Protein AF-A0A350I926-F1 (afdb_monomer_lite)

pLDDT: mean 88.63, std 13.03, range [50.94, 98.0]

Sequence (118 aa):
MNILELEKFKIEDAINFHDEYNPWLFDGDHLKPVIKRQLETIADDFIEFMGIPELAIEDIIITGSNVAYTYTSHSDIDLHLLVDFAKLPESDVYKELFNAKKSLYNDTYEITIRDIPV

Foldseek 3Di:
DDVVVVVVDDVCQVFAAAPAAQPVQDDGPHGDPVNVVLLVVVVVVLVVLLVDPDFQWDDKDWDPDRHVRGDHPQDATRIDTDTDLVPDDPSVVVVVSVVVSVVVCVVPDQDDDVNGGD

Secondary structure (DSSP, 8-state):
--HHHHTT--HHHH----SSS-TTTEETTEE-HHHHHHHHHHHHHHHHHHT-TT--EEEEEEESTTTTT---TT---EEEEEE-GGGSSSHHHHHHHHHHHHHHHHHH---EETTEE-

Structure (mmCIF, N/CA/C/O backbone):
data_AF-A0A350I926-F1
#
_entry.id   AF-A0A350I926-F1
#
loop_
_atom_site.group_PDB
_atom_site.id
_atom_site.type_symbol
_atom_site.label_atom_id
_atom_site.label_alt_id
_atom_site.label_comp_id
_atom_site.label_asym_id
_atom_site.label_entity_id
_atom_site.label_seq_id
_atom_site.pdbx_PDB_ins_code
_atom_site.Cartn_x
_atom_site.Cartn_y
_atom_site.Cartn_z
_atom_site.occupancy
_atom_site.B_iso_or_equiv
_atom_site.auth_seq_id
_atom_site.auth_comp_id
_atom_site.auth_asym_id
_atom_site.auth_atom_id
_atom_site.pdbx_PDB_model_num
ATOM 1 N N . MET A 1 1 ? 28.347 10.447 9.529 1.00 50.94 1 MET A N 1
ATOM 2 C CA . MET A 1 1 ? 27.996 10.497 8.099 1.00 50.94 1 MET A CA 1
ATOM 3 C C . MET A 1 1 ? 29.251 10.871 7.334 1.00 50.94 1 MET A C 1
ATOM 5 O O . MET A 1 1 ? 29.789 11.948 7.568 1.00 50.94 1 MET A O 1
ATOM 9 N N . ASN A 1 2 ? 29.805 9.931 6.569 1.00 52.91 2 ASN A N 1
ATOM 10 C CA . ASN A 1 2 ? 31.074 10.113 5.870 1.00 52.91 2 ASN A CA 1
ATOM 11 C C . ASN A 1 2 ? 30.783 10.706 4.484 1.00 52.91 2 ASN A C 1
ATOM 13 O O . ASN A 1 2 ? 29.966 10.164 3.751 1.00 52.91 2 ASN A O 1
ATOM 17 N N . ILE A 1 3 ? 31.421 11.820 4.123 1.00 55.22 3 ILE A N 1
ATOM 18 C CA . ILE A 1 3 ? 31.147 12.554 2.870 1.00 55.22 3 ILE A CA 1
ATOM 19 C C . ILE A 1 3 ? 31.422 11.676 1.631 1.00 55.22 3 ILE A C 1
ATOM 21 O O . ILE A 1 3 ? 30.796 11.854 0.593 1.00 55.22 3 ILE A O 1
ATOM 25 N N . LEU A 1 4 ? 32.274 10.657 1.775 1.00 55.56 4 LEU A N 1
ATOM 26 C CA . LEU A 1 4 ? 32.587 9.669 0.738 1.00 55.56 4 LEU A CA 1
ATOM 27 C C . LEU A 1 4 ? 31.423 8.710 0.407 1.00 55.56 4 LEU A C 1
ATOM 29 O O . LEU A 1 4 ? 31.448 8.071 -0.641 1.00 55.56 4 LEU A O 1
ATOM 33 N N . GLU A 1 5 ? 30.406 8.584 1.269 1.00 54.56 5 GLU A N 1
ATOM 34 C CA . GLU A 1 5 ? 29.196 7.797 0.961 1.00 54.56 5 GLU A CA 1
ATOM 35 C C . GLU A 1 5 ? 28.247 8.543 0.014 1.00 54.56 5 GLU A C 1
ATOM 37 O O . GLU A 1 5 ? 27.564 7.910 -0.787 1.00 54.56 5 GLU A O 1
ATOM 42 N N . LEU A 1 6 ? 28.245 9.880 0.052 1.00 52.72 6 LEU A N 1
ATOM 43 C CA . LEU A 1 6 ? 27.402 10.712 -0.815 1.00 52.72 6 LEU A CA 1
ATOM 44 C C . LEU A 1 6 ? 27.873 10.685 -2.276 1.00 52.72 6 LEU A C 1
ATOM 46 O O . LEU A 1 6 ? 27.048 10.779 -3.175 1.00 52.72 6 LEU A O 1
ATOM 50 N N . GLU A 1 7 ? 29.171 10.486 -2.528 1.00 53.50 7 GLU A N 1
ATOM 51 C CA . GLU A 1 7 ? 29.715 10.339 -3.890 1.00 53.50 7 GLU A CA 1
ATOM 52 C C . GLU A 1 7 ? 29.353 8.995 -4.548 1.00 53.50 7 GLU A C 1
ATOM 54 O O . GLU A 1 7 ? 29.453 8.858 -5.768 1.00 53.50 7 GLU A O 1
ATOM 59 N N . LYS A 1 8 ? 28.917 8.000 -3.761 1.00 56.12 8 LYS A N 1
ATOM 60 C CA . LYS A 1 8 ? 28.412 6.718 -4.276 1.00 56.12 8 LYS A CA 1
ATOM 61 C C . LYS A 1 8 ? 26.942 6.761 -4.684 1.00 56.12 8 LYS A C 1
ATOM 63 O O . LYS A 1 8 ? 26.533 5.895 -5.448 1.00 56.12 8 LYS A O 1
ATOM 68 N N . PHE A 1 9 ? 26.173 7.733 -4.196 1.00 54.97 9 PHE A N 1
ATOM 69 C CA . PHE A 1 9 ? 24.806 7.962 -4.650 1.00 54.97 9 PHE A CA 1
ATOM 70 C C . PHE A 1 9 ? 24.859 8.775 -5.934 1.00 54.97 9 PHE A C 1
ATOM 72 O O . PHE A 1 9 ? 24.977 10.002 -5.917 1.00 54.97 9 PHE A O 1
ATOM 79 N N . LYS A 1 10 ? 24.794 8.095 -7.074 1.00 62.25 10 LYS A N 1
ATOM 80 C CA . LYS A 1 10 ? 24.622 8.815 -8.323 1.00 62.25 10 LYS A CA 1
ATOM 81 C C . LYS A 1 10 ? 23.168 9.271 -8.425 1.00 62.25 10 LYS A C 1
ATOM 83 O O . LYS A 1 10 ? 22.255 8.555 -8.034 1.00 62.25 10 LYS A O 1
ATOM 88 N N . ILE A 1 11 ? 22.935 10.462 -8.975 1.00 62.34 11 ILE A N 1
ATOM 89 C CA . ILE A 1 11 ? 21.575 11.005 -9.164 1.00 62.3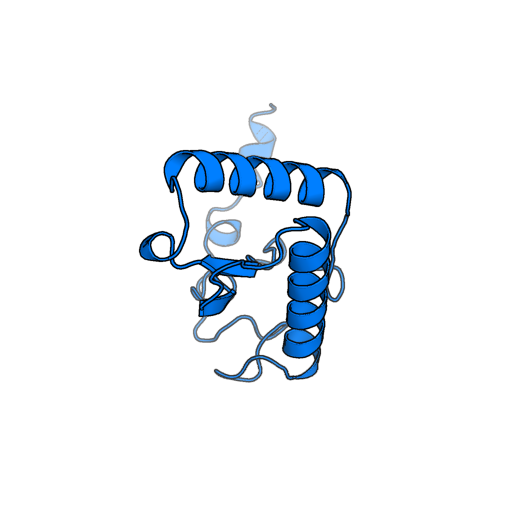4 11 ILE A CA 1
ATOM 90 C C . ILE A 1 11 ? 20.705 10.051 -10.006 1.00 62.34 11 ILE A C 1
ATOM 92 O O . ILE A 1 11 ? 19.506 9.948 -9.768 1.00 62.34 11 ILE A O 1
ATOM 96 N N . GLU A 1 12 ? 21.320 9.310 -10.930 1.00 60.00 12 GLU A N 1
ATOM 97 C CA . GLU A 1 12 ? 20.686 8.241 -11.720 1.00 60.00 12 GLU A CA 1
ATOM 98 C C . GLU A 1 12 ? 20.151 7.073 -10.868 1.00 60.00 12 GLU A C 1
ATOM 100 O O . GLU A 1 12 ? 19.143 6.478 -11.229 1.00 60.00 12 GLU A O 1
ATOM 105 N N . ASP A 1 13 ? 20.730 6.795 -9.694 1.00 62.22 13 ASP A N 1
ATOM 106 C CA . ASP A 1 13 ? 20.185 5.804 -8.753 1.00 62.22 13 ASP A CA 1
ATOM 107 C C . ASP A 1 13 ? 18.971 6.355 -7.979 1.00 62.22 13 ASP A C 1
ATOM 109 O O . ASP A 1 13 ? 18.115 5.593 -7.532 1.00 62.22 13 ASP A O 1
ATOM 113 N N . ALA A 1 14 ? 18.881 7.682 -7.831 1.00 61.47 14 ALA A N 1
ATOM 114 C CA . ALA A 1 14 ? 17.813 8.362 -7.096 1.00 61.47 14 ALA A CA 1
ATOM 115 C C . ALA A 1 14 ? 16.594 8.708 -7.966 1.00 61.47 14 ALA A C 1
ATOM 117 O O . ALA A 1 14 ? 15.499 8.900 -7.439 1.00 61.47 14 ALA A O 1
ATOM 118 N N . ILE A 1 15 ? 16.773 8.824 -9.284 1.00 68.19 15 ILE A N 1
ATOM 119 C CA . ILE A 1 15 ? 15.721 9.212 -10.224 1.00 68.19 15 ILE A CA 1
ATOM 120 C C . ILE A 1 15 ? 15.810 8.303 -11.453 1.00 68.19 15 ILE A C 1
ATOM 122 O O . ILE A 1 15 ? 16.539 8.589 -12.402 1.00 68.19 15 ILE A O 1
ATOM 126 N N . ASN A 1 16 ? 15.044 7.211 -11.429 1.00 75.06 16 ASN A N 1
ATOM 127 C CA . ASN A 1 16 ? 14.858 6.315 -12.569 1.00 75.06 16 ASN A CA 1
ATOM 128 C C . ASN A 1 16 ? 13.476 6.556 -13.162 1.00 75.06 16 ASN A C 1
ATOM 130 O O . ASN A 1 16 ? 12.495 6.394 -12.451 1.00 75.06 16 ASN A O 1
ATOM 134 N N . PHE A 1 17 ? 13.397 6.945 -14.433 1.00 87.25 17 PHE A N 1
ATOM 135 C CA . PHE A 1 17 ? 12.124 7.086 -15.138 1.00 87.25 17 PHE A CA 1
ATOM 136 C C . PHE A 1 17 ? 11.882 5.874 -16.030 1.00 87.25 17 PHE A C 1
ATOM 138 O O . PHE A 1 17 ? 12.784 5.453 -16.755 1.00 87.25 17 PHE A O 1
ATOM 145 N N . HIS A 1 18 ? 10.661 5.353 -15.989 1.00 91.69 18 HIS A N 1
ATOM 146 C CA . HIS A 1 18 ? 10.218 4.211 -16.786 1.00 91.69 18 HIS A CA 1
ATOM 147 C C . HIS A 1 18 ? 9.056 4.612 -17.699 1.00 91.69 18 HIS A C 1
ATOM 149 O O . HIS A 1 18 ? 8.361 5.588 -17.434 1.00 91.69 18 HIS A O 1
ATOM 155 N N . ASP A 1 19 ? 8.825 3.847 -18.762 1.00 93.31 19 ASP A N 1
ATOM 156 C CA . ASP A 1 19 ? 7.676 4.053 -19.661 1.00 93.31 19 ASP A CA 1
ATOM 157 C C . ASP A 1 19 ? 6.466 3.174 -19.278 1.00 93.31 19 ASP A C 1
ATOM 159 O O . ASP A 1 19 ? 5.392 3.283 -19.869 1.00 93.31 19 ASP A O 1
ATOM 163 N N . GLU A 1 20 ? 6.631 2.302 -18.280 1.00 94.50 20 GLU A N 1
ATOM 164 C CA . GLU A 1 20 ? 5.623 1.367 -17.772 1.00 94.50 20 GLU A CA 1
ATOM 165 C C . GLU A 1 20 ? 5.555 1.390 -16.235 1.00 94.50 20 GLU A C 1
ATOM 167 O O . GLU A 1 20 ? 6.467 1.881 -15.564 1.00 94.50 20 GLU A O 1
ATOM 172 N N . TYR A 1 21 ? 4.464 0.873 -15.661 1.00 95.69 21 TYR A N 1
ATOM 173 C CA . TYR A 1 21 ? 4.392 0.602 -14.222 1.00 95.69 21 TYR A CA 1
ATOM 174 C C . TYR A 1 21 ? 5.369 -0.496 -13.819 1.00 95.69 21 TYR A C 1
ATOM 176 O O . TYR A 1 21 ? 5.812 -1.265 -14.667 1.00 95.69 21 TYR A O 1
ATOM 184 N N . ASN A 1 22 ? 5.663 -0.619 -12.517 1.00 95.19 22 ASN A N 1
ATOM 185 C CA . ASN A 1 22 ? 6.630 -1.614 -12.059 1.00 95.19 22 ASN A CA 1
ATOM 186 C C . ASN A 1 22 ? 6.227 -3.033 -12.514 1.00 95.19 22 ASN A C 1
ATOM 188 O O . ASN A 1 22 ? 5.261 -3.590 -11.972 1.00 95.19 22 ASN A O 1
ATOM 192 N N . PRO A 1 23 ? 6.985 -3.671 -13.432 1.00 95.56 23 PRO A N 1
ATOM 193 C CA . PRO A 1 23 ? 6.627 -4.963 -13.999 1.00 95.56 23 PRO A CA 1
ATOM 194 C C . PRO A 1 23 ? 6.756 -6.095 -12.981 1.00 95.56 23 PRO A C 1
ATOM 196 O O . PRO A 1 23 ? 6.389 -7.231 -13.272 1.00 95.56 23 PRO A O 1
ATOM 199 N N . TRP A 1 24 ? 7.269 -5.854 -11.771 1.00 94.44 24 TRP A N 1
ATOM 200 C CA . TRP A 1 24 ? 7.173 -6.816 -10.674 1.00 94.44 24 TRP A CA 1
ATOM 201 C C . TRP A 1 24 ? 5.737 -6.942 -10.166 1.00 94.44 24 TRP A C 1
ATOM 203 O O . TRP A 1 24 ? 5.278 -8.072 -9.945 1.00 94.44 24 TRP A O 1
ATOM 213 N N . LEU A 1 25 ? 5.014 -5.822 -10.092 1.00 96.56 25 LEU A N 1
ATOM 214 C CA . LEU A 1 25 ? 3.648 -5.736 -9.579 1.00 96.56 25 LEU A CA 1
ATOM 215 C C . LEU A 1 25 ? 2.593 -5.804 -10.693 1.00 96.56 25 LEU A C 1
ATOM 217 O O . LEU A 1 25 ? 1.561 -6.453 -10.515 1.00 96.56 25 LEU A O 1
ATOM 221 N N . PHE A 1 26 ? 2.871 -5.199 -11.848 1.00 97.06 26 PHE A N 1
ATOM 222 C CA . PHE A 1 26 ? 1.930 -5.020 -12.955 1.00 97.06 26 PHE A CA 1
ATOM 223 C C . PHE A 1 26 ? 2.282 -5.887 -14.174 1.00 97.06 26 PHE A C 1
ATOM 225 O O . PHE A 1 26 ? 3.431 -6.284 -14.368 1.00 97.06 26 PHE A O 1
ATOM 232 N N . ASP A 1 27 ? 1.266 -6.226 -14.962 1.00 96.94 27 ASP A N 1
ATOM 233 C CA . ASP A 1 27 ? 1.355 -6.769 -16.318 1.00 96.94 27 ASP A CA 1
ATOM 234 C C . ASP A 1 27 ? 0.731 -5.730 -17.261 1.00 96.94 27 ASP A C 1
ATOM 236 O O . ASP A 1 27 ? -0.492 -5.581 -17.311 1.00 96.94 27 ASP A O 1
ATOM 240 N N . GLY A 1 28 ? 1.579 -4.921 -17.905 1.00 95.00 28 GLY A N 1
ATOM 241 C CA . GLY A 1 28 ? 1.152 -3.689 -18.569 1.00 95.00 28 GLY A CA 1
ATOM 242 C C . GLY A 1 28 ? 0.576 -2.679 -17.571 1.00 95.00 28 GLY A C 1
ATOM 243 O O . GLY A 1 28 ? 1.231 -2.301 -16.601 1.00 95.00 28 GLY A O 1
ATOM 244 N N . ASP A 1 29 ? -0.666 -2.257 -17.794 1.00 93.19 29 ASP A N 1
ATOM 245 C CA . ASP A 1 29 ? -1.423 -1.339 -16.937 1.00 93.19 29 ASP A CA 1
ATOM 246 C C . ASP A 1 29 ? -2.296 -2.059 -15.890 1.00 93.19 29 ASP A C 1
ATOM 248 O O . ASP A 1 29 ? -3.023 -1.422 -15.123 1.00 93.19 29 ASP A O 1
ATOM 252 N N . HIS A 1 30 ? -2.218 -3.390 -15.814 1.00 96.19 30 HIS A N 1
ATOM 253 C CA . HIS A 1 30 ? -3.037 -4.195 -14.916 1.00 96.19 30 HIS A CA 1
ATOM 254 C C . HIS A 1 30 ? -2.229 -4.780 -13.760 1.00 96.19 30 HIS A C 1
ATOM 256 O O . HIS A 1 30 ? -1.217 -5.452 -13.948 1.00 96.19 30 HIS A O 1
ATOM 262 N N . LEU A 1 31 ? -2.706 -4.579 -12.528 1.00 96.94 31 LEU A N 1
ATOM 263 C CA . LEU A 1 31 ? -2.103 -5.201 -11.352 1.00 96.94 31 LEU A CA 1
ATOM 264 C C . LEU A 1 31 ? -2.222 -6.725 -11.456 1.00 96.94 31 LEU A C 1
ATOM 266 O O . LEU A 1 31 ? -3.313 -7.262 -11.680 1.00 96.94 31 LEU A O 1
ATOM 270 N N . LYS A 1 32 ? -1.112 -7.442 -11.257 1.00 98.00 32 LYS A N 1
ATOM 271 C CA . LYS A 1 32 ? -1.119 -8.905 -11.337 1.00 98.00 32 LYS A CA 1
ATOM 272 C C . LYS A 1 32 ? -2.110 -9.477 -10.320 1.00 98.00 32 LYS A C 1
ATOM 274 O O . LYS A 1 32 ? -2.010 -9.142 -9.138 1.00 98.00 32 LYS A O 1
ATOM 279 N N . PRO A 1 33 ? -2.990 -10.423 -10.706 1.00 97.81 33 PRO A N 1
ATOM 280 C CA . PRO A 1 33 ? -4.015 -10.956 -9.804 1.00 97.81 33 PRO A CA 1
ATOM 281 C C . PRO A 1 33 ? -3.473 -11.548 -8.497 1.00 97.81 33 PRO A C 1
ATOM 283 O O . PRO A 1 33 ? -4.127 -11.472 -7.461 1.00 97.81 33 PRO A O 1
ATOM 286 N N . VAL A 1 34 ? -2.272 -12.136 -8.533 1.00 97.12 34 VAL A N 1
ATOM 287 C CA . VAL A 1 34 ? -1.609 -12.670 -7.333 1.00 97.12 34 VAL A CA 1
ATOM 288 C C . VAL A 1 34 ? -1.180 -11.563 -6.371 1.00 97.12 34 VAL A C 1
ATOM 290 O O . VAL A 1 34 ? -1.392 -11.705 -5.175 1.00 97.12 34 VAL A O 1
ATOM 293 N N . ILE A 1 35 ? -0.651 -10.453 -6.892 1.00 97.56 35 ILE A N 1
ATOM 294 C CA . ILE A 1 35 ? -0.240 -9.295 -6.093 1.00 97.56 35 ILE A CA 1
ATOM 295 C C . ILE A 1 35 ? -1.478 -8.622 -5.509 1.00 97.56 35 ILE A C 1
ATOM 297 O O . ILE A 1 35 ? -1.526 -8.380 -4.310 1.00 97.56 35 ILE A O 1
ATOM 301 N N . LYS A 1 36 ? -2.517 -8.425 -6.334 1.00 97.00 36 LYS A N 1
ATOM 302 C CA . LYS A 1 36 ? -3.807 -7.883 -5.895 1.00 97.00 36 LYS A CA 1
ATOM 303 C C . LYS A 1 36 ? -4.360 -8.643 -4.688 1.00 97.00 36 LYS A C 1
ATOM 305 O O . LYS A 1 36 ? -4.648 -8.027 -3.674 1.00 97.00 36 LYS A O 1
ATOM 310 N N . ARG A 1 37 ? -4.431 -9.975 -4.770 1.00 97.81 37 ARG A N 1
ATOM 311 C CA . ARG A 1 37 ? -4.949 -10.802 -3.671 1.00 97.81 37 ARG A CA 1
ATOM 312 C C . ARG A 1 37 ? -4.121 -10.671 -2.393 1.00 97.81 37 ARG A C 1
ATOM 314 O O . ARG A 1 37 ? -4.687 -10.674 -1.311 1.00 97.81 37 ARG A O 1
ATOM 321 N N . GLN A 1 38 ? -2.796 -10.578 -2.508 1.00 97.81 38 GLN A N 1
ATOM 322 C CA . GLN A 1 38 ? -1.929 -10.401 -1.340 1.00 97.81 38 GLN A CA 1
ATOM 323 C C . GLN A 1 38 ? -2.136 -9.032 -0.686 1.00 97.81 38 GLN A C 1
ATOM 325 O O . GLN A 1 38 ? -2.218 -8.960 0.534 1.00 97.81 38 GLN A O 1
ATOM 330 N N . LEU A 1 39 ? -2.276 -7.970 -1.484 1.00 97.94 39 LEU A N 1
ATOM 331 C CA . LEU A 1 39 ? -2.579 -6.630 -0.978 1.00 97.94 39 LEU A CA 1
ATOM 332 C C . LEU A 1 39 ? -3.967 -6.554 -0.336 1.00 97.94 3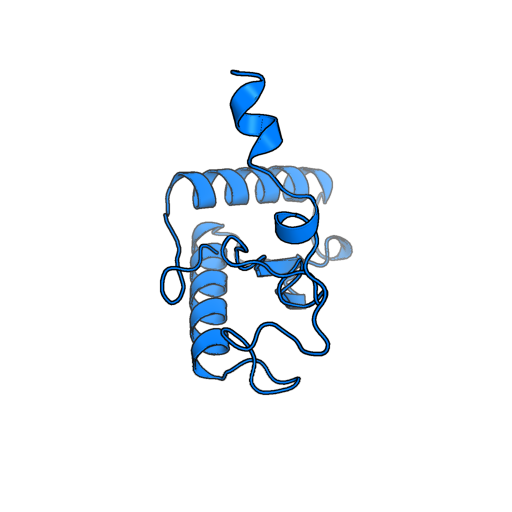9 LEU A C 1
ATOM 334 O O . LEU A 1 39 ? -4.104 -5.939 0.713 1.00 97.94 39 LEU A O 1
ATOM 338 N N . GLU A 1 40 ? -4.972 -7.215 -0.917 1.00 97.38 40 GLU A N 1
ATOM 339 C CA . GLU A 1 40 ? -6.309 -7.337 -0.316 1.00 97.38 40 GLU A CA 1
ATOM 340 C C . GLU A 1 40 ? -6.240 -8.056 1.036 1.00 97.38 40 GLU A C 1
ATOM 342 O O . GLU A 1 40 ? -6.793 -7.566 2.009 1.00 97.38 40 GLU A O 1
ATOM 347 N N . THR A 1 41 ? -5.484 -9.155 1.140 1.00 97.69 41 THR A N 1
ATOM 348 C CA . THR A 1 41 ? -5.266 -9.835 2.427 1.00 97.69 41 THR A CA 1
ATOM 349 C C . THR A 1 41 ? -4.591 -8.928 3.454 1.00 97.69 41 THR A C 1
ATOM 351 O O . THR A 1 41 ? -5.044 -8.890 4.588 1.00 97.69 41 THR A O 1
ATOM 354 N N . ILE A 1 42 ? -3.546 -8.183 3.078 1.00 97.56 42 ILE A N 1
ATOM 355 C CA . ILE A 1 42 ? -2.871 -7.243 3.992 1.00 97.56 42 ILE A CA 1
ATOM 356 C C . ILE A 1 42 ? -3.834 -6.140 4.448 1.00 97.56 42 ILE A C 1
ATOM 358 O O . ILE A 1 42 ? -3.869 -5.794 5.628 1.00 97.56 42 ILE A O 1
ATOM 362 N N . ALA A 1 43 ? -4.630 -5.600 3.523 1.00 96.50 43 ALA A N 1
ATOM 363 C CA . ALA A 1 43 ? -5.643 -4.603 3.831 1.00 96.50 43 ALA A CA 1
ATOM 364 C C . ALA A 1 43 ? -6.688 -5.145 4.815 1.00 96.50 43 ALA A C 1
ATOM 366 O O . ALA A 1 43 ? -6.959 -4.488 5.817 1.00 96.50 43 ALA A O 1
ATOM 367 N N . ASP A 1 44 ? -7.225 -6.340 4.569 1.00 95.25 44 AS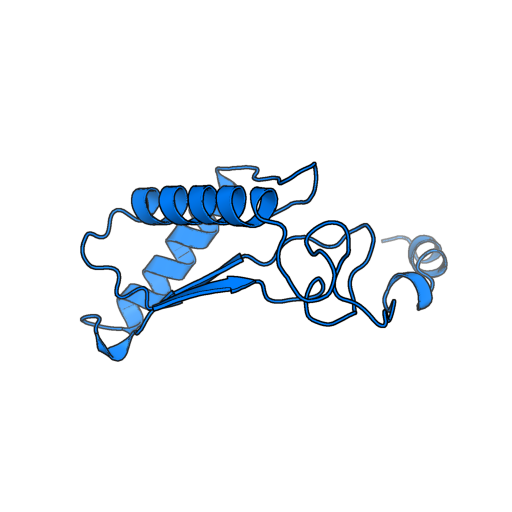P A N 1
ATOM 368 C CA . ASP A 1 44 ? -8.209 -6.986 5.441 1.00 95.25 44 ASP A CA 1
ATOM 369 C C . ASP A 1 44 ? -7.639 -7.244 6.846 1.00 95.25 44 ASP A C 1
ATOM 371 O O . ASP A 1 44 ? -8.294 -6.932 7.841 1.00 95.25 44 ASP A O 1
ATOM 375 N N . ASP A 1 45 ? -6.394 -7.721 6.938 1.00 96.25 45 ASP A N 1
ATOM 376 C CA . ASP A 1 45 ? -5.695 -7.950 8.209 1.00 96.25 45 ASP A CA 1
ATOM 377 C C . ASP A 1 45 ? -5.516 -6.637 8.992 1.00 96.25 45 ASP A C 1
ATOM 379 O O . ASP A 1 45 ? -5.756 -6.573 10.201 1.00 96.25 45 ASP A O 1
ATOM 383 N N . PHE A 1 46 ? -5.145 -5.548 8.305 1.00 96.00 46 PHE A N 1
ATOM 384 C CA . PHE A 1 46 ? -5.042 -4.227 8.927 1.00 96.00 46 PHE A CA 1
ATOM 385 C C . PHE A 1 46 ? -6.413 -3.691 9.369 1.00 96.00 46 PHE A C 1
ATOM 387 O O . PHE A 1 46 ? -6.529 -3.091 10.442 1.00 96.00 46 PHE A O 1
ATOM 394 N N . ILE A 1 47 ? -7.466 -3.925 8.583 1.00 94.12 47 ILE A N 1
ATOM 395 C CA . ILE A 1 47 ? -8.844 -3.551 8.927 1.00 94.12 47 ILE A CA 1
ATOM 396 C C . ILE A 1 47 ? -9.310 -4.293 10.182 1.00 94.12 47 ILE A C 1
ATOM 398 O O . ILE A 1 47 ? -9.851 -3.668 11.100 1.00 94.12 47 ILE A O 1
ATOM 402 N N . GLU A 1 48 ? -9.044 -5.595 10.269 1.00 94.06 48 GLU A N 1
ATOM 403 C CA . GLU A 1 48 ? -9.324 -6.393 11.461 1.00 94.06 48 GLU A CA 1
ATOM 404 C C . GLU A 1 48 ? -8.525 -5.881 12.670 1.00 94.06 48 GLU A C 1
ATOM 406 O O . GLU A 1 48 ? -9.093 -5.651 13.742 1.00 94.06 48 GLU A O 1
ATOM 411 N N . PHE A 1 49 ? -7.233 -5.594 12.490 1.00 95.06 49 PHE A N 1
ATOM 412 C CA . PHE A 1 49 ? -6.362 -5.040 13.529 1.00 95.06 49 PHE A CA 1
ATOM 413 C C . PHE A 1 49 ? -6.828 -3.670 14.054 1.00 95.06 49 PHE A C 1
ATOM 415 O O . PHE A 1 49 ? -6.687 -3.349 15.248 1.00 95.06 49 PHE A O 1
ATOM 422 N N . MET A 1 50 ? -7.394 -2.826 13.185 1.00 91.88 50 MET A N 1
ATOM 423 C CA . MET A 1 50 ? -7.992 -1.560 13.608 1.00 91.88 50 MET A CA 1
ATOM 424 C C . MET A 1 50 ? -9.125 -1.802 14.611 1.00 91.88 50 MET A C 1
ATOM 426 O O . MET A 1 50 ? -9.203 -1.070 15.603 1.00 91.88 50 MET A O 1
ATOM 430 N N . GLY A 1 51 ? -9.921 -2.860 14.419 1.00 88.56 51 GLY A N 1
ATOM 431 C CA . GLY A 1 51 ? -10.976 -3.282 15.343 1.00 88.56 51 GLY A CA 1
ATOM 432 C C . GLY A 1 51 ? -12.178 -2.335 15.372 1.00 88.56 51 GLY A C 1
ATOM 433 O O . GLY A 1 51 ? -12.829 -2.198 16.407 1.00 88.56 51 GLY A O 1
ATOM 434 N N . ILE A 1 52 ? -12.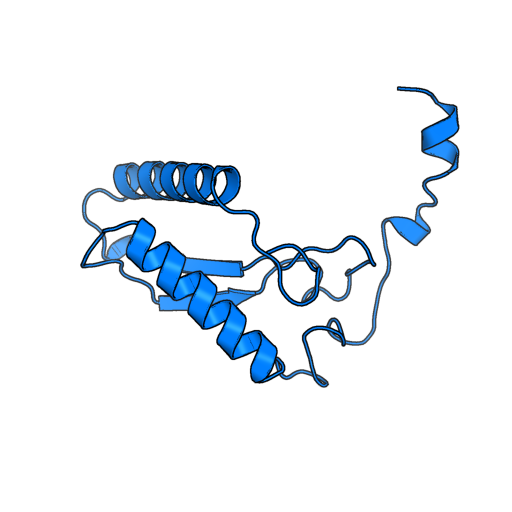448 -1.643 14.259 1.00 84.88 52 ILE A N 1
ATOM 435 C CA . ILE A 1 52 ? -13.515 -0.640 14.134 1.00 84.88 52 ILE A CA 1
ATOM 436 C C . ILE A 1 52 ? -14.592 -1.194 13.181 1.00 84.88 52 ILE A C 1
ATOM 438 O O . ILE A 1 52 ? -14.327 -1.328 11.989 1.00 84.88 52 ILE A O 1
ATOM 442 N N . PRO A 1 53 ? -15.807 -1.511 13.664 1.00 68.12 53 PRO A N 1
ATOM 443 C CA . PRO A 1 53 ? -16.815 -2.243 12.887 1.00 68.12 53 PRO A CA 1
ATOM 444 C C . PRO A 1 53 ? -17.490 -1.440 11.756 1.00 68.12 53 PRO A C 1
ATOM 446 O O . PRO A 1 53 ? -18.220 -2.023 10.963 1.00 68.12 53 PRO A O 1
ATOM 449 N N . GLU A 1 54 ? -17.252 -0.128 11.657 1.00 72.31 54 GLU A N 1
ATOM 450 C CA . GLU A 1 54 ? -17.890 0.772 10.675 1.00 72.31 54 GLU A CA 1
ATOM 451 C C . GLU A 1 54 ? -16.871 1.707 10.008 1.00 72.31 54 GLU A C 1
ATOM 453 O O . GLU A 1 54 ? -17.077 2.910 9.852 1.00 72.31 54 GLU A O 1
ATOM 458 N N . LEU A 1 55 ? -15.720 1.156 9.632 1.00 80.44 55 LEU A N 1
ATOM 459 C CA . LEU A 1 55 ? -14.755 1.870 8.807 1.00 80.44 55 LEU A CA 1
ATOM 460 C C . LEU A 1 55 ? -15.389 2.180 7.442 1.00 80.44 55 LEU A C 1
ATOM 462 O O . LEU A 1 55 ? -15.654 1.279 6.651 1.00 80.44 55 LEU A O 1
ATOM 466 N N . ALA A 1 56 ? -15.640 3.463 7.175 1.00 86.12 56 ALA A N 1
ATOM 467 C CA . ALA A 1 56 ? -16.167 3.971 5.909 1.00 86.12 56 ALA A CA 1
ATOM 468 C C . ALA A 1 56 ? -15.115 3.902 4.782 1.00 86.12 56 ALA A C 1
ATOM 470 O O . ALA A 1 56 ? -14.736 4.925 4.212 1.00 86.12 56 ALA A O 1
ATOM 471 N N . ILE A 1 57 ? -14.586 2.705 4.520 1.00 91.44 57 ILE A N 1
ATOM 472 C CA . ILE A 1 57 ? -13.584 2.453 3.484 1.00 91.44 57 ILE A CA 1
ATOM 473 C C . ILE A 1 57 ? -14.272 2.488 2.126 1.00 91.44 57 ILE A C 1
ATOM 475 O O . ILE A 1 57 ? -15.240 1.768 1.887 1.00 91.44 57 ILE A O 1
ATOM 479 N N . GLU A 1 58 ? -13.754 3.332 1.245 1.00 94.00 58 GLU A N 1
ATOM 480 C CA . GLU A 1 58 ? -14.239 3.489 -0.123 1.00 94.00 58 GLU A CA 1
ATOM 481 C C . GLU A 1 58 ? -13.447 2.619 -1.098 1.00 94.00 58 GLU A C 1
ATOM 483 O O . GLU A 1 58 ? -14.027 2.060 -2.026 1.00 94.00 58 GLU A O 1
ATOM 488 N N . ASP A 1 59 ? -12.128 2.508 -0.902 1.00 94.94 59 ASP A N 1
ATOM 489 C CA . ASP A 1 59 ? -11.262 1.769 -1.820 1.00 94.94 59 ASP A CA 1
ATOM 490 C C . ASP A 1 59 ? -9.892 1.430 -1.204 1.00 94.94 59 ASP A C 1
ATOM 492 O O . ASP A 1 59 ? -9.477 2.003 -0.188 1.00 94.94 59 ASP A O 1
ATOM 496 N N . ILE A 1 60 ? -9.175 0.525 -1.869 1.00 95.31 60 ILE A N 1
ATOM 497 C CA . ILE A 1 60 ? -7.797 0.125 -1.579 1.00 95.31 60 ILE A CA 1
ATOM 498 C C . ILE A 1 60 ? -6.954 0.466 -2.808 1.00 95.31 60 ILE A C 1
ATOM 500 O O . ILE A 1 60 ? -7.130 -0.123 -3.875 1.00 95.31 60 ILE A O 1
ATOM 504 N N . ILE A 1 61 ? -6.016 1.401 -2.666 1.00 96.38 61 ILE A N 1
ATOM 505 C CA . ILE A 1 61 ? -5.194 1.876 -3.784 1.00 96.38 61 ILE A CA 1
ATOM 506 C C . ILE A 1 61 ? -3.706 1.680 -3.521 1.00 96.38 61 ILE A C 1
ATOM 508 O O . ILE A 1 61 ? -3.247 1.664 -2.381 1.00 96.38 61 ILE A O 1
ATOM 512 N N . ILE A 1 62 ? -2.946 1.580 -4.608 1.00 96.62 62 ILE A N 1
ATOM 513 C CA . ILE A 1 62 ? -1.487 1.663 -4.586 1.00 96.62 62 ILE A CA 1
ATOM 514 C C . ILE A 1 62 ? -1.106 3.081 -4.994 1.00 96.62 62 ILE A C 1
ATOM 516 O O . ILE A 1 62 ? -1.638 3.611 -5.972 1.00 96.62 62 ILE A O 1
ATOM 520 N N . THR A 1 63 ? -0.182 3.687 -4.259 1.00 95.81 63 THR A N 1
ATOM 521 C CA . THR A 1 63 ? 0.389 4.990 -4.608 1.00 95.81 63 THR A CA 1
ATOM 522 C C . THR A 1 63 ? 1.908 4.899 -4.751 1.00 95.81 63 THR A C 1
ATOM 524 O O . THR A 1 63 ? 2.471 3.810 -4.870 1.00 95.81 63 THR A O 1
ATOM 527 N N . GLY A 1 64 ? 2.570 6.050 -4.839 1.00 95.00 64 GLY A N 1
ATOM 528 C CA . GLY A 1 64 ? 4.023 6.118 -4.840 1.00 95.00 64 GLY A CA 1
ATOM 529 C C . GLY A 1 64 ? 4.695 5.598 -6.108 1.00 95.00 64 GLY A C 1
ATOM 530 O O . GLY A 1 64 ? 4.136 5.598 -7.208 1.00 95.00 64 GLY A O 1
ATOM 531 N N . SER A 1 65 ? 5.963 5.224 -5.954 1.00 94.75 65 SER A N 1
ATOM 532 C CA . SER A 1 65 ? 6.909 5.092 -7.071 1.00 94.75 65 SER A CA 1
ATOM 533 C C . SER A 1 65 ? 6.533 4.004 -8.088 1.00 94.75 65 SER A C 1
ATOM 535 O O . SER A 1 65 ? 6.750 4.179 -9.290 1.00 94.75 65 SER A O 1
ATOM 537 N N . ASN A 1 66 ? 5.890 2.921 -7.635 1.00 94.94 66 ASN A N 1
ATOM 538 C CA . ASN A 1 66 ? 5.484 1.787 -8.475 1.00 94.94 66 ASN A CA 1
ATOM 539 C C . ASN A 1 66 ? 4.438 2.130 -9.541 1.00 94.94 66 ASN A C 1
ATOM 541 O O . ASN A 1 66 ? 4.392 1.469 -10.579 1.00 94.94 66 ASN A O 1
ATOM 545 N N . VAL A 1 67 ? 3.621 3.155 -9.285 1.00 94.94 67 VAL A N 1
ATOM 546 C CA . VAL A 1 67 ? 2.575 3.650 -10.197 1.00 94.94 67 VAL A CA 1
ATOM 547 C C . VAL A 1 67 ? 2.880 5.050 -10.741 1.00 94.94 67 VAL A C 1
ATOM 549 O O . VAL A 1 67 ? 2.125 5.581 -11.550 1.00 94.94 67 VAL A O 1
ATOM 552 N N . ALA A 1 68 ? 3.995 5.653 -10.319 1.00 94.81 68 ALA A N 1
ATOM 553 C CA . ALA A 1 68 ? 4.445 6.975 -10.753 1.00 94.81 68 ALA A CA 1
ATOM 554 C C . ALA A 1 68 ? 5.594 6.926 -11.775 1.00 94.81 68 ALA A C 1
ATOM 556 O O . ALA A 1 68 ? 6.167 7.969 -12.078 1.00 94.81 68 ALA A O 1
ATOM 557 N N . TYR A 1 69 ? 5.925 5.741 -12.306 1.00 93.50 69 TYR A N 1
ATOM 558 C CA . TYR A 1 69 ? 7.026 5.523 -13.258 1.00 93.50 69 TYR A CA 1
ATOM 559 C C . TYR A 1 69 ? 8.414 5.871 -12.705 1.00 93.50 69 TYR A C 1
ATOM 561 O O . TYR A 1 69 ? 9.349 6.100 -13.470 1.00 93.50 69 TYR A O 1
ATOM 569 N N . THR A 1 70 ? 8.555 5.921 -11.378 1.00 93.69 70 THR A N 1
ATOM 570 C CA . THR A 1 70 ? 9.782 6.352 -10.691 1.00 93.69 70 THR A CA 1
ATOM 571 C C . THR A 1 70 ? 10.360 5.300 -9.748 1.00 93.69 70 THR A C 1
ATOM 573 O O . THR A 1 70 ? 11.143 5.616 -8.852 1.00 93.69 70 THR A O 1
ATOM 576 N N . TYR A 1 71 ? 9.957 4.038 -9.909 1.00 93.44 71 TYR A N 1
ATOM 577 C CA . TYR A 1 71 ? 10.392 2.951 -9.038 1.00 93.44 71 TYR A CA 1
ATOM 578 C C . TYR A 1 71 ? 11.874 2.605 -9.227 1.00 93.44 71 TYR A C 1
ATOM 580 O O . TYR A 1 71 ? 12.453 2.712 -10.310 1.00 93.44 71 TYR A O 1
ATOM 588 N N . THR A 1 72 ? 12.486 2.146 -8.142 1.00 91.81 72 THR A N 1
ATOM 589 C CA . THR A 1 72 ? 13.863 1.652 -8.090 1.00 91.81 72 THR A CA 1
ATOM 590 C C . THR A 1 72 ? 13.877 0.248 -7.489 1.00 91.81 72 THR A C 1
ATOM 592 O O . THR A 1 72 ? 12.853 -0.255 -7.030 1.00 91.81 72 THR A O 1
ATOM 595 N N . SER A 1 73 ? 15.047 -0.391 -7.426 1.00 90.12 73 SER A N 1
ATOM 596 C CA . SER A 1 73 ? 15.205 -1.670 -6.719 1.00 90.12 73 SER A CA 1
ATOM 597 C C . SER A 1 73 ? 14.949 -1.586 -5.209 1.00 90.12 73 SER A C 1
ATOM 599 O O . SER A 1 73 ? 14.868 -2.623 -4.562 1.00 90.12 73 SER A O 1
ATOM 601 N N . HIS A 1 74 ? 14.868 -0.376 -4.651 1.00 91.19 74 HIS A N 1
ATOM 602 C CA . HIS A 1 74 ? 14.621 -0.120 -3.231 1.00 91.19 74 HIS A CA 1
ATOM 603 C C . HIS A 1 74 ? 13.190 0.364 -2.957 1.00 91.19 74 HIS A C 1
ATOM 605 O O . HIS A 1 74 ? 12.894 0.742 -1.829 1.00 91.19 74 HIS A O 1
ATOM 611 N N . SER A 1 75 ? 12.328 0.405 -3.978 1.00 93.56 75 SER A N 1
ATOM 612 C CA . SER A 1 75 ? 10.931 0.808 -3.821 1.00 93.56 75 SER A CA 1
ATOM 613 C C . SER A 1 75 ? 10.147 -0.216 -3.002 1.00 93.56 75 SER A C 1
ATOM 615 O O . SER A 1 75 ? 10.205 -1.411 -3.283 1.00 93.56 75 SER A O 1
ATOM 617 N N . ASP A 1 76 ? 9.375 0.277 -2.046 1.00 96.88 76 ASP A N 1
ATOM 618 C CA . ASP A 1 76 ? 8.315 -0.407 -1.309 1.00 96.88 76 ASP A CA 1
ATOM 619 C C . ASP A 1 76 ? 6.958 -0.252 -2.015 1.00 96.88 76 ASP A C 1
ATOM 621 O O . ASP A 1 76 ? 6.830 0.484 -2.996 1.00 96.88 76 ASP A O 1
ATOM 625 N N . ILE A 1 77 ? 5.944 -0.995 -1.569 1.00 97.81 77 ILE A N 1
ATOM 626 C CA . ILE A 1 77 ? 4.573 -0.924 -2.082 1.00 97.81 77 ILE A CA 1
ATOM 627 C C . ILE A 1 77 ? 3.734 -0.040 -1.161 1.00 97.81 77 ILE A C 1
ATOM 629 O O . ILE A 1 77 ? 3.203 -0.513 -0.165 1.00 97.81 77 ILE A O 1
ATOM 633 N N . ASP A 1 78 ? 3.514 1.215 -1.549 1.00 97.12 78 ASP A N 1
ATOM 634 C CA . ASP A 1 78 ? 2.646 2.131 -0.801 1.00 97.12 78 ASP A CA 1
ATOM 635 C C . ASP A 1 78 ? 1.154 1.745 -0.908 1.00 97.12 78 ASP A C 1
ATOM 637 O O . ASP A 1 78 ? 0.417 2.258 -1.763 1.00 97.12 78 ASP A O 1
ATOM 641 N N . LEU A 1 79 ? 0.691 0.844 -0.035 1.00 97.50 79 LEU A N 1
ATOM 642 C CA . LEU A 1 79 ? -0.709 0.419 0.065 1.00 97.50 79 LEU A CA 1
ATOM 643 C C . LEU A 1 79 ? -1.525 1.389 0.932 1.00 97.50 79 LEU A C 1
ATOM 645 O O . LEU A 1 79 ? -1.207 1.642 2.093 1.00 97.50 79 LEU A O 1
ATOM 649 N N . HIS A 1 80 ? -2.601 1.941 0.376 1.00 96.19 80 HIS A N 1
ATOM 650 C CA . HIS A 1 80 ? -3.425 2.959 1.024 1.00 96.19 80 HIS A CA 1
ATOM 651 C C . HIS A 1 80 ? -4.897 2.539 1.083 1.00 96.19 80 HIS A C 1
ATOM 653 O O . HIS A 1 80 ? -5.489 2.161 0.073 1.00 96.19 80 HIS A O 1
ATOM 659 N N . LEU A 1 81 ? -5.510 2.699 2.259 1.00 94.69 81 LEU A N 1
ATOM 660 C CA . LEU A 1 81 ? -6.961 2.631 2.436 1.00 94.69 81 LEU A CA 1
ATOM 661 C C . LEU A 1 81 ? -7.556 4.035 2.312 1.00 94.69 81 LEU A C 1
ATOM 663 O O . LEU A 1 81 ? -7.161 4.948 3.041 1.00 94.69 81 LEU A O 1
ATOM 667 N N . LEU A 1 82 ? -8.518 4.213 1.410 1.00 94.69 82 LEU A N 1
ATOM 668 C CA . LEU A 1 82 ? -9.292 5.448 1.308 1.00 94.69 82 LEU A CA 1
ATOM 669 C C . LEU A 1 82 ? -10.492 5.370 2.240 1.00 94.69 82 LEU A C 1
ATOM 671 O O . LEU A 1 82 ? -11.317 4.472 2.111 1.00 94.69 82 LEU A O 1
ATOM 675 N N . VAL A 1 83 ? -10.601 6.334 3.152 1.00 91.62 83 VAL A N 1
ATOM 676 C CA . VAL A 1 83 ? -11.697 6.411 4.121 1.00 91.62 83 VAL A CA 1
ATOM 677 C C . VAL A 1 83 ? -12.458 7.717 3.938 1.00 91.62 83 VAL A C 1
ATOM 679 O O . VAL A 1 83 ? -11.860 8.795 3.915 1.00 91.62 83 VAL A O 1
ATOM 682 N N . ASP A 1 84 ? -13.783 7.629 3.847 1.00 91.50 84 ASP A N 1
ATOM 683 C CA . ASP A 1 84 ? -14.657 8.796 3.829 1.00 91.50 84 ASP A CA 1
ATOM 684 C C . ASP A 1 84 ? -14.882 9.319 5.255 1.00 91.50 84 ASP A C 1
ATOM 686 O O . ASP A 1 84 ? -15.771 8.882 5.990 1.00 91.50 84 ASP A O 1
ATOM 690 N N . PHE A 1 85 ? -14.072 10.302 5.648 1.00 88.81 85 PHE A N 1
ATOM 691 C CA . PHE A 1 85 ? -14.183 10.953 6.954 1.00 88.81 85 PHE A CA 1
ATOM 692 C C . PHE A 1 85 ? -15.513 11.681 7.170 1.00 88.81 85 PHE A C 1
ATOM 694 O O . PHE A 1 85 ? -15.881 11.901 8.322 1.00 88.81 85 PHE A O 1
ATOM 701 N N . ALA A 1 86 ? -16.256 12.039 6.116 1.00 88.88 86 ALA A N 1
ATOM 702 C CA . ALA A 1 86 ? -17.567 12.669 6.276 1.00 88.88 86 ALA A CA 1
ATOM 703 C C . ALA A 1 86 ? -18.619 11.694 6.834 1.00 88.88 86 ALA A C 1
ATOM 705 O O . ALA A 1 86 ? -19.638 12.133 7.368 1.00 88.88 86 ALA A O 1
ATOM 706 N N . LYS A 1 87 ? -18.369 10.382 6.734 1.00 88.38 87 LYS A N 1
ATOM 707 C CA . LYS A 1 87 ? -19.218 9.321 7.292 1.00 88.38 87 LYS A CA 1
ATOM 708 C C . LYS A 1 87 ? -18.822 8.913 8.715 1.00 88.38 87 LYS A C 1
ATOM 710 O O . LYS A 1 87 ? -19.518 8.095 9.310 1.00 88.38 87 LYS A O 1
ATOM 715 N N . LEU A 1 88 ? -17.744 9.473 9.270 1.00 85.88 88 LEU A N 1
ATOM 716 C CA . LEU A 1 88 ? -17.256 9.141 10.609 1.00 85.88 88 LEU A CA 1
ATOM 717 C C . LEU A 1 88 ? -17.681 10.197 11.645 1.00 85.88 88 LEU A C 1
ATOM 719 O O . LEU A 1 88 ? -17.626 11.398 11.365 1.00 85.88 88 LEU A O 1
ATOM 723 N N . PRO A 1 89 ? -18.075 9.788 12.864 1.00 81.81 89 PRO A N 1
ATOM 724 C CA . PRO A 1 89 ? -18.309 10.727 13.956 1.00 81.81 89 PRO A CA 1
ATOM 725 C C . PRO A 1 89 ? -16.971 11.307 14.435 1.00 81.81 89 PRO A C 1
ATOM 727 O O . PRO A 1 89 ? -16.012 10.568 14.581 1.00 81.81 89 PRO A O 1
ATOM 730 N N . GLU A 1 90 ? -16.892 12.610 14.710 1.00 81.25 90 GLU A N 1
ATOM 731 C CA . GLU A 1 90 ? -15.671 13.260 15.237 1.00 81.25 90 GLU A CA 1
ATOM 732 C C . GLU A 1 90 ? -14.386 12.943 14.435 1.00 81.25 90 GLU A C 1
ATOM 734 O O . GLU A 1 90 ? -13.439 12.326 14.929 1.00 81.25 90 GLU A O 1
ATOM 739 N N . SER A 1 91 ? -14.339 13.406 13.181 1.00 79.50 91 SER A N 1
ATOM 740 C CA . SER A 1 91 ? -13.279 13.112 12.200 1.00 79.50 91 SER A CA 1
ATOM 741 C C . SER A 1 91 ? -11.840 13.304 12.698 1.00 79.50 91 SER A C 1
ATOM 743 O O . SER A 1 91 ? -10.953 12.553 12.292 1.00 79.50 91 SER A O 1
ATOM 745 N N . ASP A 1 92 ? -11.594 14.281 13.575 1.00 86.50 92 ASP A N 1
ATOM 746 C CA . ASP A 1 92 ? -10.251 14.563 14.096 1.00 86.50 92 ASP A CA 1
ATOM 747 C C . ASP A 1 92 ? -9.741 13.443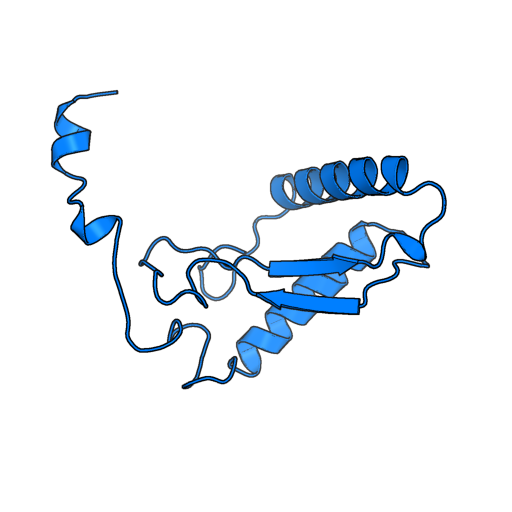 15.016 1.00 86.50 92 ASP A C 1
ATOM 749 O O . ASP A 1 92 ? -8.577 13.053 14.925 1.00 86.50 92 ASP A O 1
ATOM 753 N N . VAL A 1 93 ? -10.614 12.855 15.844 1.00 89.75 93 VAL A N 1
ATOM 754 C CA . VAL A 1 93 ? -10.254 11.726 16.720 1.00 89.75 93 VAL A CA 1
ATOM 755 C C . VAL A 1 93 ? -9.936 10.489 15.885 1.00 89.75 93 VAL A C 1
ATOM 757 O O . VAL A 1 93 ? -8.944 9.807 16.142 1.00 89.75 93 VAL A O 1
ATOM 760 N N . TYR A 1 94 ? -10.731 10.221 14.845 1.00 89.25 94 TYR A N 1
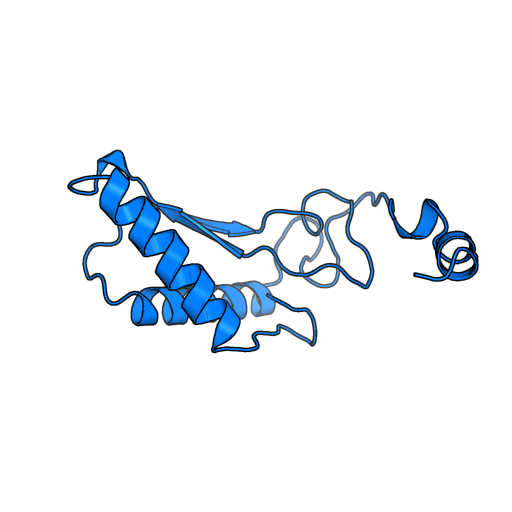ATOM 761 C CA . TYR A 1 94 ? -10.483 9.101 13.934 1.00 89.25 94 TYR A CA 1
ATOM 762 C C . TYR A 1 94 ? -9.188 9.268 13.151 1.00 89.25 94 TYR A C 1
ATOM 764 O O . TYR A 1 94 ? -8.471 8.293 12.945 1.00 89.25 94 TYR A O 1
ATOM 772 N N . LYS A 1 95 ? -8.846 10.496 12.759 1.00 89.38 95 LYS A N 1
ATOM 773 C CA . LYS A 1 95 ? -7.584 10.770 12.076 1.00 89.38 95 LYS A CA 1
ATOM 774 C C . LYS A 1 95 ? -6.382 10.426 12.957 1.00 89.38 95 LYS A C 1
ATOM 776 O O . LYS A 1 95 ? -5.478 9.727 12.502 1.00 89.38 95 LYS A O 1
ATOM 781 N N . GLU A 1 96 ? -6.387 10.869 14.213 1.00 92.62 96 GLU A N 1
ATOM 782 C CA . GLU A 1 96 ? -5.328 10.527 15.172 1.00 92.62 96 GLU A CA 1
ATOM 783 C C . GLU A 1 96 ? -5.289 9.019 15.463 1.00 92.62 96 GLU A C 1
ATOM 785 O O . GLU A 1 96 ? -4.214 8.418 15.490 1.00 92.62 96 GLU A O 1
ATOM 790 N N . LEU A 1 97 ? -6.454 8.376 15.594 1.00 92.19 97 LEU A N 1
ATOM 791 C CA . LEU A 1 97 ? -6.555 6.929 15.780 1.00 92.19 97 LEU A CA 1
ATOM 792 C C . LEU A 1 97 ? -5.975 6.146 14.595 1.00 92.19 97 LEU A C 1
ATOM 794 O O . LEU A 1 97 ? -5.214 5.205 14.814 1.00 92.19 97 LEU A O 1
ATOM 798 N N . PHE A 1 98 ? -6.302 6.518 13.356 1.00 92.50 98 PHE A N 1
ATOM 799 C CA . PHE A 1 98 ? -5.778 5.854 12.159 1.00 92.50 98 PHE A CA 1
ATOM 800 C C . PHE A 1 98 ? -4.264 6.007 12.054 1.00 92.50 98 PHE A C 1
ATOM 802 O O . PHE A 1 98 ? -3.577 5.023 11.789 1.00 92.50 98 PHE A O 1
ATOM 809 N N . ASN A 1 99 ? -3.728 7.196 12.339 1.00 93.75 99 ASN A N 1
ATOM 810 C CA . ASN A 1 99 ? -2.282 7.412 12.378 1.00 93.75 99 ASN A CA 1
ATOM 811 C C . ASN A 1 99 ? -1.611 6.522 13.435 1.00 93.75 99 ASN A C 1
ATOM 813 O O . ASN A 1 99 ? -0.611 5.865 13.144 1.00 93.75 99 ASN A O 1
ATOM 817 N N . ALA A 1 100 ? -2.184 6.455 14.640 1.00 95.81 100 ALA A N 1
ATOM 818 C CA . ALA A 1 100 ? -1.663 5.623 15.720 1.00 95.81 100 ALA A CA 1
ATOM 819 C C . ALA A 1 100 ? -1.725 4.124 15.382 1.00 95.81 100 ALA A C 1
ATOM 821 O O . ALA A 1 100 ? -0.749 3.405 15.591 1.00 95.81 100 ALA A O 1
ATOM 822 N N . LYS A 1 101 ? -2.848 3.647 14.827 1.00 95.44 101 LYS A N 1
ATOM 823 C CA . LYS A 1 101 ? -3.031 2.251 14.404 1.00 95.44 101 LYS A CA 1
ATOM 824 C C . LYS A 1 101 ? -2.093 1.871 13.267 1.00 95.44 101 LYS A C 1
ATOM 826 O O . LYS A 1 101 ? -1.495 0.804 13.343 1.00 95.44 101 LYS A O 1
ATOM 831 N N . LYS A 1 102 ? -1.925 2.744 12.268 1.00 95.19 102 LYS A N 1
ATOM 832 C CA . LYS A 1 102 ? -0.961 2.559 11.178 1.00 95.19 102 LYS A CA 1
ATOM 833 C C . LYS A 1 102 ? 0.453 2.407 11.730 1.00 95.19 102 LYS A C 1
ATOM 835 O O . LYS A 1 102 ? 1.112 1.424 11.424 1.00 95.19 102 LYS A O 1
ATOM 840 N N . SER A 1 103 ? 0.901 3.354 12.560 1.00 96.69 103 SER A N 1
ATOM 841 C CA . SER A 1 103 ? 2.251 3.297 13.137 1.00 96.69 103 SER A CA 1
ATOM 842 C C . SER A 1 103 ? 2.453 2.016 13.937 1.00 96.69 103 SER A C 1
ATOM 844 O O . SER A 1 103 ? 3.428 1.312 13.720 1.00 96.69 103 SER A O 1
ATOM 846 N N . LEU A 1 104 ? 1.499 1.675 14.811 1.00 97.56 104 LEU A N 1
ATOM 847 C CA . LEU A 1 104 ? 1.589 0.468 15.626 1.00 97.56 104 LEU A CA 1
ATOM 848 C C . LEU A 1 104 ? 1.645 -0.803 14.771 1.00 97.56 104 LEU A C 1
ATOM 850 O O . LEU A 1 104 ? 2.409 -1.707 15.090 1.00 97.56 104 LEU A O 1
ATOM 854 N N . TYR A 1 105 ? 0.844 -0.885 13.709 1.00 97.00 105 TYR A N 1
ATOM 855 C CA . TYR A 1 105 ? 0.831 -2.041 12.819 1.00 97.00 105 TYR A CA 1
ATOM 856 C C . TYR A 1 105 ? 2.170 -2.190 12.087 1.00 97.00 105 TYR A C 1
ATOM 858 O O . TYR A 1 105 ? 2.778 -3.256 12.158 1.00 97.00 105 TYR A O 1
ATOM 866 N N . ASN A 1 106 ? 2.682 -1.103 11.505 1.00 95.25 106 ASN A N 1
ATOM 867 C CA . ASN A 1 106 ? 3.966 -1.087 10.799 1.00 95.25 106 ASN A CA 1
ATOM 868 C C . ASN A 1 106 ? 5.158 -1.398 11.722 1.00 95.25 106 ASN A C 1
ATOM 870 O O . ASN A 1 106 ? 6.116 -2.029 11.292 1.00 95.25 106 ASN A O 1
ATOM 874 N N . ASP A 1 107 ? 5.099 -0.992 12.995 1.00 96.38 107 ASP A N 1
ATOM 875 C CA . ASP A 1 107 ? 6.136 -1.312 13.986 1.00 96.38 107 ASP A CA 1
ATOM 876 C C . ASP A 1 107 ? 6.050 -2.769 14.485 1.00 96.38 107 ASP A C 1
ATOM 878 O O . ASP A 1 107 ? 7.025 -3.312 15.007 1.00 96.38 107 ASP A O 1
ATOM 882 N N . THR A 1 108 ? 4.875 -3.399 14.370 1.00 97.06 108 THR A N 1
ATOM 883 C CA . THR A 1 108 ? 4.612 -4.751 14.891 1.00 97.06 108 THR A CA 1
ATOM 884 C C . THR A 1 108 ? 4.864 -5.834 13.847 1.00 97.06 108 THR A C 1
ATOM 886 O O . THR A 1 108 ? 5.347 -6.915 14.193 1.00 97.06 108 THR A O 1
ATOM 889 N N . TYR A 1 109 ? 4.516 -5.570 12.589 1.00 96.00 109 TYR A N 1
ATOM 890 C CA . TYR A 1 109 ? 4.510 -6.560 11.519 1.00 96.00 109 TYR A CA 1
ATOM 891 C C . TYR A 1 109 ? 5.464 -6.151 10.400 1.00 96.00 109 TYR A C 1
ATOM 893 O O . TYR A 1 109 ? 5.329 -5.087 9.805 1.00 96.00 109 TYR A O 1
ATOM 901 N N . GLU A 1 110 ? 6.406 -7.034 10.075 1.00 96.38 110 GLU A N 1
ATOM 902 C CA . GLU A 1 110 ? 7.241 -6.906 8.883 1.00 96.38 110 GLU A CA 1
ATOM 903 C C . GLU A 1 110 ? 6.514 -7.564 7.704 1.00 96.38 110 GLU A C 1
ATOM 905 O O . GLU A 1 110 ? 6.398 -8.791 7.634 1.00 96.38 110 GLU A O 1
ATOM 910 N N . ILE A 1 111 ? 5.975 -6.743 6.802 1.00 96.62 111 ILE A N 1
ATOM 911 C CA . ILE A 1 111 ? 5.118 -7.196 5.705 1.00 96.62 111 ILE A CA 1
ATOM 912 C C . ILE A 1 111 ? 5.873 -7.063 4.393 1.00 96.62 111 ILE A C 1
ATOM 914 O O . ILE A 1 111 ? 6.415 -6.012 4.062 1.00 96.62 111 ILE A O 1
ATOM 918 N N . THR A 1 112 ? 5.904 -8.155 3.632 1.00 97.00 112 THR A N 1
ATOM 919 C CA . THR A 1 112 ? 6.535 -8.175 2.315 1.00 97.00 112 THR A CA 1
ATOM 920 C C . THR A 1 112 ? 5.699 -8.950 1.304 1.00 97.00 112 THR A C 1
ATOM 922 O O . THR A 1 112 ? 5.026 -9.935 1.622 1.00 97.00 112 THR A O 1
ATOM 925 N N . ILE A 1 113 ? 5.781 -8.535 0.041 1.00 96.31 113 ILE A N 1
ATOM 926 C CA . ILE A 1 113 ? 5.306 -9.299 -1.111 1.00 96.31 113 ILE A CA 1
ATOM 927 C C . ILE A 1 113 ? 6.507 -9.572 -2.008 1.00 96.31 113 ILE A C 1
ATOM 929 O O . ILE A 1 113 ? 7.027 -8.665 -2.648 1.00 96.31 113 ILE A O 1
ATOM 933 N N . ARG A 1 114 ? 6.926 -10.842 -2.094 1.00 92.12 114 ARG A N 1
ATOM 934 C CA . ARG A 1 114 ? 8.111 -11.253 -2.878 1.00 92.12 114 ARG A CA 1
ATOM 935 C C . ARG A 1 114 ? 9.364 -10.455 -2.492 1.00 92.12 114 ARG A C 1
ATOM 937 O O . ARG A 1 114 ? 10.058 -9.948 -3.367 1.00 92.12 114 ARG A O 1
ATOM 944 N N . ASP A 1 115 ? 9.596 -10.321 -1.188 1.00 93.44 115 ASP A N 1
ATOM 945 C CA . ASP A 1 115 ? 10.708 -9.562 -0.596 1.00 93.44 115 ASP A CA 1
ATOM 946 C C . ASP A 1 115 ? 10.661 -8.039 -0.840 1.00 93.44 115 ASP A C 1
ATOM 948 O O . ASP A 1 115 ? 11.596 -7.328 -0.479 1.00 93.44 115 ASP A O 1
ATOM 952 N N . ILE A 1 116 ? 9.567 -7.518 -1.409 1.00 95.88 116 ILE A N 1
ATOM 953 C CA . ILE A 1 116 ? 9.305 -6.080 -1.517 1.00 95.88 116 ILE A CA 1
ATOM 954 C C . ILE A 1 116 ? 8.527 -5.647 -0.267 1.00 95.88 116 ILE A C 1
ATOM 956 O O . ILE A 1 116 ? 7.460 -6.224 -0.029 1.00 95.88 116 ILE A O 1
ATOM 960 N N . PRO A 1 117 ? 9.015 -4.675 0.524 1.00 97.25 117 PRO A N 1
ATOM 961 C CA . PRO A 1 117 ? 8.278 -4.142 1.670 1.00 97.25 117 PRO A CA 1
ATOM 962 C C . PRO A 1 117 ? 6.928 -3.546 1.256 1.00 97.25 117 PRO A C 1
ATOM 964 O O . PRO A 1 117 ? 6.808 -3.015 0.150 1.00 97.25 117 PRO A O 1
ATOM 967 N N . VAL A 1 118 ? 5.929 -3.645 2.134 1.00 95.31 118 VAL A N 1
ATOM 968 C CA . VAL A 1 118 ? 4.587 -3.050 1.982 1.00 95.31 118 VAL A CA 1
ATOM 969 C C . VAL A 1 118 ? 4.307 -2.132 3.162 1.00 95.31 118 VAL A C 1
ATOM 971 O O . VAL A 1 118 ? 4.577 -2.577 4.299 1.00 95.31 118 VAL A O 1
#

Radius of gyration: 17.22 Å; chains: 1; bounding box: 52×27×36 Å